Protein AF-A0A962GDY2-F1 (afdb_monomer)

Mean predicted aligned error: 4.56 Å

Foldseek 3Di:
DDDPDPDPDVLFDKDDQQDWDQDPVRDIDHDHDDPPDIDRPGDDDDDPPPCVVVVVCVVVVPDDDDDCPDDQQDWDADCVPPVRDTDRNCVVDDD

Sequence (95 aa):
VLEYNARAGGRNWSLRGGDTYTELGGETQHCEFAPGQYINPGPWRLPHHHRGILGYCRQFNIPLENFVQVNYNAYLHSTAAADGKPQRYRAVRAD

Radius of gyration: 19.35 Å; Cα contacts (8 Å, |Δi|>4): 89; chains: 1; bounding box: 36×39×55 Å

Nearest PDB structures (foldseek):
  2jb2-assembly1_A  TM=8.929E-01  e=6.202E-05  Rhodococcus opacus
  2jae-assembly1_B  TM=8.905E-01  e=1.067E-04  Rhodococcus opacus
  2jb1-assembly1_A  TM=8.813E-01  e=4.147E-04  Rhodococcus opacus
  8pv3-assembly1_Cg  TM=2.405E-01  e=1.245E+00  Thermochaetoides thermophila DSM 1495
  8jiw-assembly1_BG  TM=2.051E-01  e=5.177E+00  Triticum aestivum

pLDDT: mean 94.82, std 5.18, range [58.25, 98.56]

Solvent-accessible surface area (backbone atoms only — not comparable to full-atom values): 6323 Å² total; per-residue (Å²): 138,90,72,93,56,102,58,85,59,77,66,49,41,73,50,36,47,77,42,73,50,67,47,98,87,67,54,69,48,76,36,79,44,57,92,95,42,70,48,45,91,45,70,73,78,80,64,93,81,46,56,69,64,56,46,49,31,60,76,70,70,50,89,81,76,90,76,82,87,73,63,56,80,40,73,46,74,44,79,90,42,73,90,46,49,68,39,40,39,53,76,73,60,79,126

Secondary structure (DSSP, 8-state):
---SSSSS-TT---EETT-EEE-TTS-EEE--PPTT-EE-SS-----TT-HHHHHHHHHTT----------TTSEE--TTSGGG--EEHHHH---

Structure (mmCIF, N/CA/C/O backbone):
data_AF-A0A962GDY2-F1
#
_entry.id   AF-A0A962GDY2-F1
#
loop_
_atom_site.group_PDB
_atom_site.id
_atom_site.type_symbol
_atom_site.label_atom_id
_atom_site.label_alt_id
_atom_site.label_comp_id
_atom_site.label_asym_id
_atom_site.label_entity_id
_atom_site.label_seq_id
_atom_site.pdbx_PDB_ins_code
_atom_site.Cartn_x
_atom_site.Cartn_y
_atom_site.Cartn_z
_atom_site.occupancy
_atom_site.B_iso_or_equiv
_atom_site.auth_seq_id
_atom_site.auth_comp_id
_atom_site.auth_asym_id
_atom_site.auth_atom_id
_atom_site.pdbx_PDB_model_num
ATOM 1 N N . VAL A 1 1 ? -4.136 -1.086 24.494 1.00 91.38 1 VAL A N 1
ATOM 2 C CA . VAL A 1 1 ? -3.394 -0.488 23.357 1.00 91.38 1 VAL A CA 1
ATOM 3 C C . VAL A 1 1 ? -3.924 0.919 23.168 1.00 91.38 1 VAL A C 1
ATOM 5 O O . VAL A 1 1 ? -5.138 1.069 23.208 1.00 91.38 1 VAL A O 1
ATOM 8 N N . LEU A 1 2 ? -3.053 1.920 23.036 1.00 96.75 2 LEU A N 1
ATOM 9 C CA . LEU A 1 2 ? -3.441 3.290 22.688 1.00 96.75 2 LEU A CA 1
ATOM 10 C C . LEU A 1 2 ? -3.047 3.525 21.226 1.00 96.75 2 LEU A C 1
ATOM 12 O O . LEU A 1 2 ? -1.882 3.342 20.882 1.00 96.75 2 LEU A O 1
ATOM 16 N N . GLU A 1 3 ? -4.014 3.873 20.382 1.00 96.31 3 GLU A N 1
ATOM 17 C CA . GLU A 1 3 ? -3.825 4.191 18.963 1.00 96.31 3 GLU A CA 1
ATOM 18 C C . GLU A 1 3 ? -4.335 5.612 18.736 1.00 96.31 3 GLU A C 1
ATOM 20 O O . GLU A 1 3 ? -5.427 5.957 19.182 1.00 96.31 3 GLU A O 1
ATOM 25 N N . TYR A 1 4 ? -3.518 6.440 18.089 1.00 94.00 4 TYR A N 1
ATOM 26 C CA . TYR A 1 4 ? -3.850 7.841 17.840 1.00 94.00 4 TYR A CA 1
ATOM 27 C C . TYR A 1 4 ? -4.938 7.978 16.769 1.00 94.00 4 TYR A C 1
ATOM 29 O O . TYR A 1 4 ? -5.803 8.846 16.858 1.00 94.00 4 TYR A O 1
ATOM 37 N N . ASN A 1 5 ? -4.897 7.121 15.749 1.00 90.81 5 ASN A N 1
ATOM 38 C CA . ASN A 1 5 ? -5.834 7.173 14.640 1.00 90.81 5 ASN A CA 1
ATOM 39 C C . ASN A 1 5 ? -7.185 6.546 15.006 1.00 90.81 5 ASN A C 1
ATOM 41 O O . ASN A 1 5 ? -7.270 5.593 15.774 1.00 90.81 5 ASN A O 1
ATOM 45 N N . ALA A 1 6 ? -8.245 6.958 14.310 1.00 91.00 6 ALA A N 1
ATOM 46 C CA . ALA A 1 6 ? -9.560 6.313 14.390 1.00 91.00 6 ALA A CA 1
ATOM 47 C C . ALA A 1 6 ? -9.625 4.930 13.694 1.00 91.00 6 ALA A C 1
ATOM 49 O O . ALA A 1 6 ? -10.704 4.413 13.417 1.00 91.00 6 ALA A O 1
ATOM 50 N N . ARG A 1 7 ? -8.472 4.325 13.381 1.00 92.44 7 ARG A N 1
ATOM 51 C CA . ARG A 1 7 ? -8.351 3.019 12.721 1.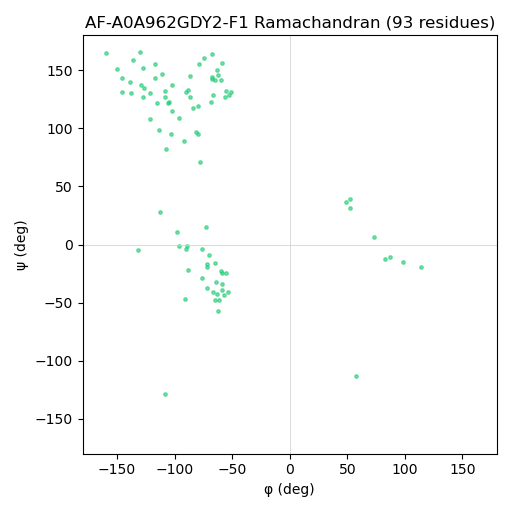00 92.44 7 ARG A CA 1
ATOM 52 C C . ARG A 1 7 ? -7.127 2.271 13.245 1.00 92.44 7 ARG A C 1
ATOM 54 O O . ARG A 1 7 ? -6.065 2.867 13.432 1.00 92.44 7 ARG A O 1
ATOM 61 N N . ALA A 1 8 ? -7.246 0.956 13.381 1.00 95.44 8 ALA A N 1
ATOM 62 C CA . ALA A 1 8 ? -6.099 0.085 13.613 1.00 95.44 8 ALA A CA 1
ATOM 63 C C . ALA A 1 8 ? -5.269 -0.102 12.328 1.00 95.44 8 ALA A C 1
ATOM 65 O O . ALA A 1 8 ? -5.764 0.095 11.220 1.00 95.44 8 ALA A O 1
ATOM 66 N N . GLY A 1 9 ? -4.011 -0.526 12.480 1.00 94.94 9 GLY A N 1
ATOM 67 C CA . GLY A 1 9 ? -3.147 -0.957 11.370 1.00 94.94 9 GLY A CA 1
ATOM 68 C C . GLY A 1 9 ? -1.939 -0.059 11.102 1.00 94.94 9 GLY A C 1
ATOM 69 O O . GLY A 1 9 ? -0.953 -0.522 10.526 1.00 94.94 9 GLY A O 1
ATOM 70 N N . GLY A 1 10 ? -1.948 1.192 11.571 1.00 95.25 10 GLY A N 1
ATOM 71 C CA . GLY A 1 10 ? -0.837 2.127 11.382 1.00 95.25 10 GLY A CA 1
ATOM 72 C C . GLY A 1 10 ? -0.512 2.329 9.899 1.00 95.25 10 GLY A C 1
ATOM 73 O O . GLY A 1 10 ? -1.323 2.865 9.151 1.00 95.25 10 GLY A O 1
ATOM 74 N N . ARG A 1 11 ? 0.672 1.875 9.463 1.00 95.88 11 ARG A N 1
ATOM 75 C CA . ARG A 1 11 ? 1.077 1.897 8.043 1.00 95.88 11 ARG A CA 1
ATOM 76 C C . ARG A 1 11 ? 0.332 0.868 7.185 1.00 95.88 11 ARG A C 1
ATOM 78 O O . ARG A 1 11 ? 0.341 0.996 5.968 1.00 95.88 11 ARG A O 1
ATOM 85 N N . ASN A 1 12 ? -0.271 -0.157 7.789 1.00 96.69 12 ASN A N 1
ATOM 86 C CA . ASN A 1 12 ? -1.115 -1.118 7.088 1.00 96.69 12 ASN A CA 1
ATOM 87 C C . ASN A 1 12 ? -2.518 -0.542 6.906 1.00 96.69 12 ASN A C 1
ATOM 89 O O . ASN A 1 12 ? -3.330 -0.582 7.828 1.00 96.69 12 ASN A O 1
ATOM 93 N N . TRP A 1 13 ? -2.766 0.023 5.729 1.00 95.38 13 TRP A N 1
ATOM 94 C CA . TRP A 1 13 ? -3.976 0.773 5.431 1.00 95.38 13 TRP A CA 1
ATOM 95 C C . TRP A 1 13 ? -4.479 0.431 4.030 1.00 95.38 13 TRP A C 1
ATOM 97 O O . TRP A 1 13 ? -3.679 0.294 3.105 1.00 95.38 13 TRP A O 1
ATOM 107 N N . SER A 1 14 ? -5.799 0.314 3.898 1.00 95.94 14 SER A N 1
ATOM 108 C CA . SER A 1 14 ? -6.525 0.230 2.633 1.00 95.94 14 SER A CA 1
ATOM 109 C C . SER A 1 14 ? -7.413 1.463 2.501 1.00 95.94 14 SER A C 1
ATOM 111 O O . SER A 1 14 ? -8.252 1.680 3.372 1.00 95.94 14 SER A O 1
ATOM 113 N N . LEU A 1 15 ? -7.230 2.234 1.431 1.00 96.25 15 LEU A N 1
ATOM 114 C CA . LEU A 1 15 ? -8.073 3.373 1.070 1.00 96.25 15 LEU A CA 1
ATOM 115 C C . LEU A 1 15 ? -9.217 2.921 0.164 1.00 96.25 15 LEU A C 1
ATOM 117 O O . LEU A 1 15 ? -8.974 2.230 -0.829 1.00 96.25 15 LEU A O 1
ATOM 121 N N . ARG A 1 16 ? -10.444 3.320 0.492 1.00 97.31 16 ARG A N 1
ATOM 122 C CA . ARG A 1 16 ? -11.695 2.981 -0.201 1.00 97.31 16 ARG A CA 1
ATOM 123 C C . ARG A 1 16 ? -12.511 4.245 -0.477 1.00 97.31 16 ARG A C 1
ATOM 125 O O . ARG A 1 16 ? -12.273 5.287 0.125 1.00 97.31 16 ARG A O 1
ATOM 132 N N . GLY A 1 17 ? -13.512 4.131 -1.351 1.00 97.94 17 GLY A N 1
ATOM 133 C CA . GLY A 1 17 ? -14.485 5.204 -1.566 1.00 97.94 17 GLY A CA 1
ATOM 134 C C . GLY A 1 17 ? -15.121 5.666 -0.248 1.00 97.94 17 GLY A C 1
ATOM 135 O O . GLY A 1 17 ? -15.605 4.835 0.520 1.00 97.94 17 GLY A O 1
ATOM 136 N N . GLY A 1 18 ? -15.102 6.975 0.007 1.00 96.38 18 GLY A N 1
ATOM 137 C CA . GLY A 1 18 ? -15.584 7.604 1.242 1.00 96.38 18 GLY A CA 1
ATOM 138 C C . GLY A 1 18 ? -14.491 7.928 2.267 1.00 96.38 18 GLY A C 1
ATOM 139 O O . GLY A 1 18 ? -14.733 8.736 3.165 1.00 96.38 18 GLY A O 1
ATOM 140 N N . ASP A 1 19 ? -13.285 7.370 2.128 1.00 95.88 19 ASP A N 1
ATOM 141 C CA . ASP A 1 19 ? -12.166 7.749 2.991 1.00 95.88 19 ASP A CA 1
ATOM 142 C C . ASP A 1 19 ? -11.733 9.197 2.717 1.00 95.88 19 ASP A C 1
ATOM 144 O O . ASP A 1 19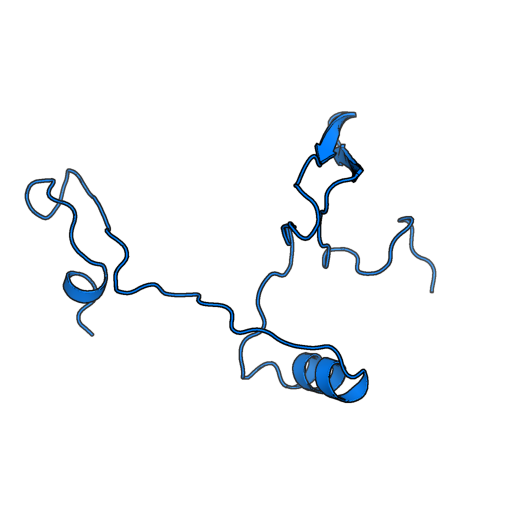 ? -11.733 9.669 1.581 1.00 95.88 19 ASP A O 1
ATOM 148 N N . THR A 1 20 ? -11.332 9.909 3.769 1.00 95.62 20 THR A N 1
ATOM 149 C CA . THR A 1 20 ? -10.759 11.259 3.680 1.00 95.62 20 THR A CA 1
ATOM 150 C C . THR A 1 20 ? -9.453 11.303 4.462 1.00 95.62 20 THR A C 1
ATOM 152 O O . THR A 1 20 ? -9.370 10.757 5.564 1.00 95.62 20 THR A O 1
ATOM 155 N N . TYR A 1 21 ? -8.430 11.944 3.899 1.00 93.38 21 TYR A N 1
ATOM 156 C CA . TYR A 1 21 ? -7.126 12.084 4.540 1.00 93.38 21 TYR A CA 1
ATOM 157 C C . TYR A 1 21 ? -6.561 13.485 4.359 1.00 93.38 21 TYR A C 1
ATOM 159 O O . TYR A 1 21 ? -6.484 13.977 3.236 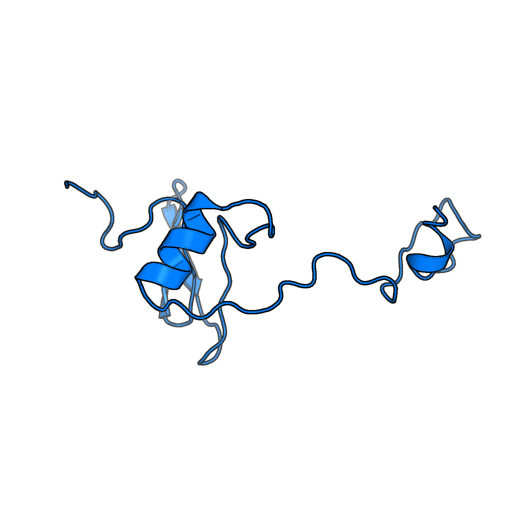1.00 93.38 21 TYR A O 1
ATOM 167 N N . THR A 1 22 ? -6.127 14.090 5.461 1.00 95.19 22 THR A N 1
ATOM 168 C CA . THR A 1 22 ? -5.406 15.362 5.464 1.00 95.19 22 THR A CA 1
ATOM 169 C C . THR A 1 22 ? -3.919 15.085 5.670 1.00 95.19 22 THR A C 1
ATOM 171 O O . THR A 1 22 ? -3.515 14.566 6.713 1.00 95.19 22 THR A O 1
ATOM 174 N N . GLU A 1 23 ? -3.110 15.401 4.659 1.00 92.06 23 GLU A N 1
ATOM 175 C CA . GLU A 1 23 ? -1.649 15.294 4.699 1.00 92.06 23 GLU A CA 1
ATOM 176 C C . GLU A 1 23 ? -1.073 16.320 5.694 1.00 92.06 23 GLU A C 1
ATOM 178 O O . GLU A 1 23 ? -1.718 17.305 6.054 1.00 92.06 23 GLU A O 1
ATOM 183 N N . LEU A 1 24 ? 0.188 16.152 6.099 1.00 93.56 24 LEU A N 1
ATOM 184 C CA . LEU A 1 24 ? 0.896 17.100 6.971 1.00 93.56 24 LEU A CA 1
ATOM 185 C C . LEU A 1 24 ? 0.925 18.544 6.433 1.00 93.56 24 LEU A C 1
ATOM 187 O O . LEU A 1 24 ? 1.057 19.479 7.217 1.00 93.56 24 LEU A O 1
ATOM 191 N N . GLY A 1 25 ? 0.795 18.730 5.115 1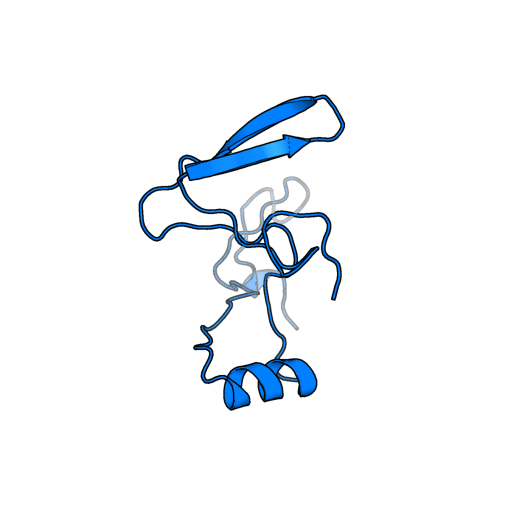.00 95.50 25 GLY A N 1
ATOM 192 C CA . GLY A 1 25 ? 0.699 20.047 4.475 1.00 95.50 25 GLY A CA 1
ATOM 193 C C . GLY A 1 25 ? -0.667 20.731 4.611 1.00 95.50 25 GLY A C 1
ATOM 194 O O . GLY A 1 25 ? -0.813 21.856 4.151 1.00 95.50 25 GLY A O 1
ATOM 195 N N . GLY A 1 26 ? -1.662 20.070 5.212 1.00 96.75 26 GLY A N 1
ATOM 196 C CA . GLY A 1 26 ? -3.037 20.566 5.340 1.00 96.75 26 GLY A CA 1
ATOM 197 C C . GLY A 1 26 ? -3.940 20.234 4.147 1.00 96.75 26 GLY A C 1
ATOM 198 O O . GLY A 1 26 ? -5.160 20.368 4.247 1.00 96.75 26 GLY A O 1
ATOM 199 N N . GLU A 1 27 ? -3.366 19.744 3.048 1.00 97.50 27 GLU A N 1
ATOM 200 C CA . GLU A 1 27 ? -4.123 19.305 1.877 1.00 97.50 27 GLU A CA 1
ATOM 201 C C . GLU A 1 27 ? -4.964 18.074 2.202 1.00 97.50 27 GLU A C 1
ATOM 203 O O . GLU A 1 27 ? -4.464 17.076 2.729 1.00 97.50 27 GLU A O 1
ATOM 208 N N . THR A 1 28 ? -6.252 18.151 1.873 1.00 97.62 28 THR A N 1
ATOM 209 C CA . THR A 1 28 ? -7.216 17.086 2.141 1.00 97.62 28 THR A CA 1
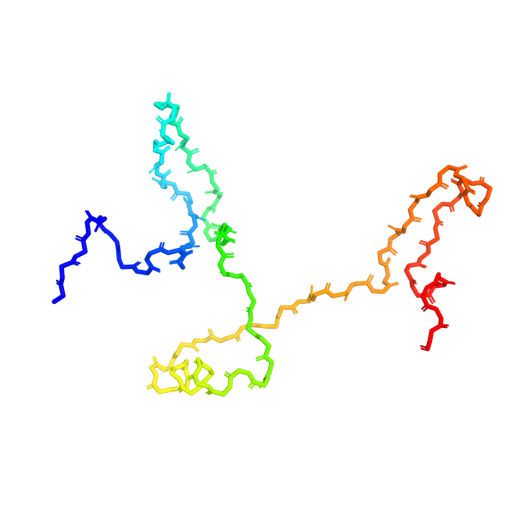ATOM 210 C C . THR A 1 28 ? -7.612 16.395 0.848 1.00 97.62 28 THR A C 1
ATOM 212 O O . THR A 1 28 ? -8.035 17.033 -0.112 1.00 97.62 28 THR A O 1
ATOM 215 N N . GLN A 1 29 ? -7.488 15.072 0.838 1.00 95.81 29 GLN A N 1
ATOM 216 C CA . GLN A 1 29 ? -7.878 14.214 -0.270 1.00 95.81 29 GLN A CA 1
ATOM 217 C C . GLN A 1 29 ? -9.135 13.433 0.105 1.00 95.81 29 GLN A C 1
ATOM 219 O O . GLN A 1 29 ? -9.198 12.822 1.175 1.00 95.81 29 GLN A O 1
ATOM 224 N N . HIS A 1 30 ? -10.109 13.424 -0.801 1.00 97.44 30 HIS A N 1
ATOM 225 C CA . HIS A 1 30 ? -11.315 12.610 -0.704 1.00 97.44 30 HIS A CA 1
ATOM 226 C C . HIS A 1 30 ? -11.193 11.438 -1.675 1.00 97.44 30 HIS A C 1
ATOM 228 O O . HIS A 1 30 ? -10.971 11.625 -2.870 1.00 97.44 30 HIS A O 1
ATOM 234 N N . CYS A 1 31 ? -11.287 10.215 -1.162 1.00 97.44 31 CYS A N 1
ATOM 235 C CA . CYS A 1 31 ? -11.194 9.020 -1.980 1.00 97.44 31 CYS A CA 1
ATOM 236 C C . CYS A 1 31 ? -12.560 8.706 -2.598 1.00 97.44 31 CYS A C 1
ATOM 238 O O . CYS A 1 31 ? -13.521 8.407 -1.892 1.00 97.44 31 CYS A O 1
ATOM 240 N N . GLU A 1 32 ? -12.636 8.738 -3.927 1.00 97.75 32 GLU A N 1
ATOM 241 C CA . GLU A 1 32 ? -13.882 8.573 -4.692 1.00 97.75 32 GLU A CA 1
ATOM 242 C C . GLU A 1 32 ? -13.904 7.266 -5.499 1.00 97.75 32 GLU A C 1
ATOM 244 O O . GLU A 1 32 ? -14.528 7.163 -6.556 1.00 97.75 32 GLU A O 1
ATOM 249 N N . PHE A 1 33 ? -13.192 6.239 -5.030 1.00 98.25 33 PHE A N 1
ATOM 250 C CA . PHE A 1 33 ? -13.226 4.934 -5.682 1.00 98.25 33 PHE A CA 1
ATOM 251 C C . PHE A 1 33 ? -14.644 4.354 -5.718 1.00 98.25 33 PHE A C 1
ATOM 253 O O . PHE A 1 33 ? -15.399 4.436 -4.748 1.00 98.25 33 PHE A O 1
ATOM 260 N N . ALA A 1 34 ? -14.978 3.705 -6.836 1.00 98.44 34 ALA A N 1
ATOM 261 C CA . ALA A 1 34 ? -16.236 2.987 -6.989 1.00 98.44 34 ALA A CA 1
ATOM 262 C C . ALA A 1 34 ? -16.389 1.874 -5.926 1.00 98.44 34 ALA A C 1
ATOM 264 O O . ALA A 1 34 ? -15.383 1.356 -5.425 1.00 98.44 34 ALA A O 1
ATOM 265 N N . PRO A 1 35 ? -17.624 1.445 -5.600 1.00 97.88 35 PRO A N 1
ATOM 266 C CA . PRO A 1 35 ? -17.855 0.382 -4.625 1.00 97.88 35 PRO A CA 1
ATOM 267 C C . PRO A 1 35 ? -17.025 -0.877 -4.914 1.00 97.88 35 PRO A C 1
ATOM 269 O O . PRO A 1 35 ? -16.969 -1.366 -6.042 1.00 97.88 35 PRO A O 1
ATOM 272 N N . GLY A 1 36 ? -16.359 -1.395 -3.881 1.00 95.81 36 GLY A N 1
ATOM 273 C CA . GLY A 1 36 ? -15.480 -2.565 -3.975 1.00 95.81 36 GLY A CA 1
ATOM 274 C C . GLY A 1 36 ? -14.054 -2.275 -4.460 1.00 95.81 36 GLY A C 1
ATOM 275 O O . GLY A 1 36 ? -13.189 -3.130 -4.289 1.00 95.81 36 GLY A O 1
ATOM 276 N N . GLN A 1 37 ? -13.770 -1.083 -4.993 1.00 97.94 37 GLN A N 1
ATOM 277 C CA . GLN A 1 37 ? -12.421 -0.683 -5.397 1.00 97.94 37 GLN A CA 1
ATOM 278 C C . GLN A 1 37 ? -11.645 -0.083 -4.217 1.00 97.94 37 GLN A C 1
ATOM 280 O O . GLN A 1 37 ? -12.216 0.563 -3.334 1.00 97.94 37 GLN A O 1
ATOM 285 N N . TYR A 1 38 ? -10.336 -0.332 -4.178 1.00 96.94 38 TYR A N 1
ATOM 286 C CA . TYR A 1 38 ? -9.454 0.157 -3.121 1.00 96.94 38 TYR A CA 1
ATOM 287 C C . TYR A 1 38 ? -7.988 0.171 -3.562 1.00 96.94 38 TYR A C 1
ATOM 289 O O . TYR A 1 38 ? -7.614 -0.504 -4.522 1.00 96.94 38 TYR A O 1
ATOM 297 N N . ILE A 1 39 ? -7.145 0.884 -2.814 1.00 96.62 39 ILE A N 1
ATOM 298 C CA . ILE A 1 39 ? -5.685 0.747 -2.892 1.00 96.62 39 ILE A CA 1
ATOM 299 C C . ILE A 1 39 ? -5.096 0.497 -1.502 1.00 96.62 39 ILE A C 1
ATOM 301 O O . ILE A 1 39 ? -5.643 0.948 -0.500 1.00 96.62 39 ILE A O 1
ATOM 305 N N . ASN A 1 40 ? -3.960 -0.193 -1.433 1.00 96.81 40 ASN A N 1
ATOM 306 C CA . ASN A 1 40 ? -3.149 -0.284 -0.222 1.00 96.81 40 ASN A CA 1
ATOM 307 C C . ASN A 1 40 ? -1.931 0.647 -0.367 1.00 96.81 40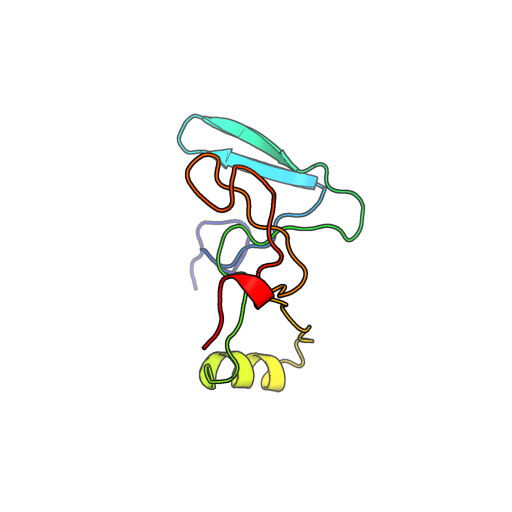 ASN A C 1
ATOM 309 O O . ASN A 1 40 ? -0.941 0.222 -0.964 1.00 96.81 40 ASN A O 1
ATOM 313 N N . PRO A 1 41 ? -1.965 1.900 0.136 1.00 94.94 41 PRO A N 1
ATOM 314 C CA . PRO A 1 41 ? -0.834 2.831 0.021 1.00 94.94 41 PRO A CA 1
ATOM 315 C C . PRO A 1 41 ? 0.382 2.440 0.881 1.00 94.94 41 PRO A C 1
ATOM 317 O O . PRO A 1 41 ? 1.445 3.042 0.760 1.00 94.94 41 PRO A O 1
ATOM 320 N N . GLY A 1 42 ? 0.233 1.448 1.764 1.00 95.88 42 GLY A N 1
ATOM 321 C CA . GLY A 1 42 ? 1.308 0.892 2.582 1.00 95.88 42 GLY A CA 1
ATOM 322 C C . GLY A 1 42 ? 1.729 -0.520 2.136 1.00 95.88 42 GLY A C 1
ATOM 323 O O . GLY A 1 42 ? 2.040 -0.751 0.967 1.00 95.88 42 GLY A O 1
ATOM 324 N N . PRO A 1 43 ? 1.785 -1.503 3.051 1.00 95.62 43 PRO A N 1
ATOM 325 C CA . PRO A 1 43 ? 1.927 -2.912 2.700 1.00 95.62 43 PRO A CA 1
ATOM 326 C C . PRO A 1 43 ? 0.819 -3.370 1.744 1.00 95.62 43 PRO A C 1
ATOM 328 O O . PRO A 1 43 ? -0.363 -3.232 2.032 1.00 95.62 43 PRO A O 1
ATOM 331 N N . TRP A 1 44 ? 1.210 -3.963 0.619 1.00 94.94 44 TRP A N 1
ATOM 332 C CA . TRP A 1 44 ? 0.294 -4.313 -0.474 1.00 94.94 44 TRP A CA 1
ATOM 333 C C . TRP A 1 44 ? 0.464 -5.746 -0.996 1.00 94.94 44 TRP A C 1
ATOM 335 O O . TRP A 1 44 ? -0.316 -6.191 -1.831 1.00 94.94 44 TRP A O 1
ATOM 345 N N . ARG A 1 45 ? 1.464 -6.490 -0.500 1.00 95.75 45 ARG A N 1
ATOM 346 C CA . ARG A 1 45 ? 1.720 -7.888 -0.880 1.00 95.75 45 ARG A CA 1
ATOM 347 C C . ARG A 1 45 ? 2.356 -8.688 0.252 1.00 95.75 45 ARG A C 1
ATOM 349 O O . ARG A 1 45 ? 3.127 -8.140 1.041 1.00 95.75 45 ARG A O 1
ATOM 356 N N . LEU A 1 46 ? 2.087 -9.993 0.271 1.00 96.44 46 LEU A N 1
ATOM 357 C CA . LEU A 1 46 ? 2.637 -10.949 1.234 1.00 96.44 46 LEU A CA 1
ATOM 358 C C . LEU A 1 46 ? 3.408 -12.062 0.497 1.00 96.44 46 LEU A C 1
ATOM 360 O O . LEU A 1 46 ? 2.788 -12.906 -0.147 1.00 96.44 46 LEU A O 1
ATOM 364 N N . PRO A 1 47 ? 4.750 -12.091 0.566 1.00 95.81 47 PRO A N 1
ATOM 365 C CA . PRO A 1 47 ? 5.541 -13.198 0.035 1.00 95.81 47 PRO A CA 1
ATOM 366 C C . PRO A 1 47 ? 5.240 -14.532 0.732 1.00 95.81 47 PRO A C 1
ATOM 368 O O . PRO A 1 47 ? 5.040 -14.584 1.945 1.00 95.81 47 PRO A O 1
ATOM 371 N N . HIS A 1 48 ? 5.306 -15.634 -0.021 1.00 94.75 48 HIS A N 1
ATOM 372 C CA . HIS A 1 48 ? 4.973 -16.985 0.461 1.00 94.75 48 HIS A CA 1
ATOM 373 C C . HIS A 1 48 ? 5.817 -17.462 1.661 1.00 94.75 48 HIS A C 1
ATOM 375 O O . HIS A 1 48 ? 5.387 -18.326 2.421 1.00 94.75 48 HIS A O 1
ATOM 381 N N . HIS A 1 49 ? 7.023 -16.917 1.847 1.00 96.56 49 HIS A N 1
ATOM 382 C CA . HIS A 1 49 ? 7.919 -17.286 2.946 1.00 96.56 49 HIS A CA 1
ATOM 383 C C . HIS A 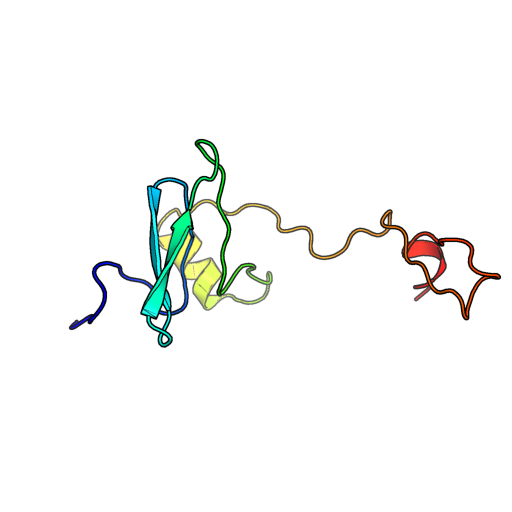1 49 ? 7.707 -16.445 4.217 1.00 96.56 49 HIS A C 1
ATOM 385 O O . HIS A 1 49 ? 8.344 -16.712 5.235 1.00 96.56 49 HIS A O 1
ATOM 391 N N . HIS A 1 50 ? 6.785 -15.474 4.221 1.00 97.50 50 HIS A N 1
ATOM 392 C CA . HIS A 1 50 ? 6.442 -14.697 5.416 1.00 97.50 50 HIS A CA 1
ATOM 393 C C . HIS A 1 50 ? 5.519 -15.503 6.350 1.00 97.50 50 HIS A C 1
ATOM 395 O O . HIS A 1 50 ? 4.331 -15.217 6.502 1.00 97.50 50 HIS A O 1
ATOM 401 N N . ARG A 1 51 ? 6.068 -16.541 6.993 1.00 97.56 51 ARG A N 1
ATOM 402 C CA . ARG A 1 51 ? 5.290 -17.518 7.779 1.00 97.56 51 ARG A CA 1
ATOM 403 C C . ARG A 1 51 ? 4.492 -16.907 8.932 1.00 97.56 51 ARG A C 1
ATOM 405 O O . ARG A 1 51 ? 3.404 -17.394 9.207 1.00 97.56 51 ARG A O 1
ATOM 412 N N . GLY A 1 52 ? 4.997 -15.852 9.578 1.00 98.12 52 GLY A N 1
ATOM 413 C CA . GLY A 1 52 ? 4.312 -15.204 10.704 1.00 98.12 52 GLY A CA 1
ATOM 414 C C . GLY A 1 52 ? 2.966 -14.598 10.303 1.00 98.12 52 GLY A C 1
ATOM 415 O O . GLY A 1 52 ? 1.928 -14.991 10.825 1.00 98.12 52 GLY A O 1
ATOM 416 N N . ILE A 1 53 ? 2.967 -13.692 9.320 1.00 97.12 53 ILE A N 1
ATOM 417 C CA . ILE A 1 53 ? 1.731 -13.053 8.847 1.00 97.12 53 ILE A CA 1
ATOM 418 C C . ILE A 1 53 ? 0.792 -14.051 8.167 1.00 97.12 53 ILE A C 1
ATOM 420 O O . ILE A 1 53 ? -0.399 -14.035 8.445 1.00 97.12 53 ILE A O 1
ATOM 424 N N . LEU A 1 54 ? 1.316 -14.980 7.358 1.00 98.06 54 LEU A N 1
ATOM 425 C CA . LEU A 1 54 ? 0.496 -16.028 6.741 1.00 98.06 54 LEU A CA 1
ATOM 426 C C . LEU A 1 54 ? -0.119 -16.968 7.792 1.00 98.06 54 LEU A C 1
ATOM 428 O O . LEU A 1 54 ? -1.233 -17.458 7.610 1.00 98.06 54 LEU A O 1
ATOM 432 N N . GLY A 1 55 ? 0.584 -17.197 8.906 1.00 98.44 55 GLY A N 1
ATOM 433 C CA . GLY A 1 55 ? 0.063 -17.889 10.081 1.00 98.44 55 GLY A CA 1
ATOM 434 C C . GLY A 1 55 ? -1.123 -17.154 10.699 1.00 98.44 55 GLY A C 1
ATOM 435 O O . GLY A 1 55 ? -2.165 -17.772 10.896 1.00 98.44 55 GLY A O 1
ATOM 436 N N . TYR A 1 56 ? -1.009 -15.838 10.911 1.00 98.31 56 TYR A N 1
ATOM 437 C CA . TYR A 1 56 ? -2.116 -15.016 11.408 1.00 98.31 56 TYR A CA 1
ATOM 438 C C . TYR A 1 56 ? -3.302 -14.965 10.443 1.00 98.31 56 TYR A C 1
ATOM 440 O O . TYR A 1 56 ? -4.439 -15.109 10.884 1.00 98.31 56 TYR A O 1
ATOM 448 N N . CYS A 1 57 ? -3.065 -14.823 9.135 1.00 98.00 57 CYS A N 1
ATOM 449 C CA . CYS A 1 57 ? -4.138 -14.861 8.140 1.00 98.00 57 CYS A CA 1
ATOM 450 C C . CYS A 1 57 ? -4.920 -16.176 8.228 1.00 98.00 57 CYS A C 1
ATOM 452 O O . CYS A 1 57 ? -6.146 -16.153 8.240 1.00 98.00 57 CYS A O 1
ATOM 454 N N . ARG A 1 58 ? -4.226 -17.313 8.378 1.00 97.94 58 ARG A N 1
ATOM 455 C CA . ARG A 1 58 ? -4.879 -18.611 8.595 1.00 97.94 58 ARG A CA 1
ATOM 456 C C . ARG A 1 58 ? -5.626 -18.661 9.929 1.00 97.94 58 ARG A C 1
ATOM 458 O O . ARG A 1 58 ? -6.773 -19.081 9.953 1.00 97.94 58 ARG A O 1
ATOM 465 N N . GLN A 1 59 ? -4.990 -18.239 11.022 1.00 98.56 59 GLN A N 1
ATOM 466 C CA . GLN A 1 59 ? -5.575 -18.277 12.367 1.00 98.56 59 GLN A CA 1
ATOM 467 C C . GLN A 1 59 ? -6.876 -17.470 12.462 1.00 98.56 59 GLN A C 1
ATOM 469 O O . GLN A 1 59 ? -7.817 -17.904 13.120 1.00 98.56 59 GLN A O 1
ATOM 474 N N . PHE A 1 60 ? -6.932 -16.312 11.805 1.00 98.31 60 PHE A N 1
ATOM 475 C CA . PHE A 1 60 ? -8.089 -15.417 11.825 1.00 98.31 60 PHE A CA 1
ATOM 476 C C . PHE A 1 60 ? -9.006 -15.570 10.603 1.00 98.31 60 PHE A C 1
ATOM 478 O O . PHE A 1 60 ? -9.898 -14.748 10.415 1.00 98.31 60 PHE A O 1
ATOM 485 N N . ASN A 1 61 ? -8.809 -16.609 9.781 1.00 98.06 61 ASN A N 1
ATOM 486 C CA . ASN A 1 61 ? -9.588 -16.878 8.565 1.00 98.06 61 ASN A CA 1
ATOM 487 C C . ASN A 1 61 ? -9.672 -15.678 7.602 1.00 98.06 61 ASN A C 1
ATOM 489 O O . ASN A 1 61 ? -10.710 -15.420 6.996 1.00 98.06 61 ASN A O 1
ATOM 493 N N . ILE A 1 62 ? -8.572 -14.936 7.460 1.00 97.50 62 ILE A N 1
ATOM 494 C CA . ILE A 1 62 ? -8.478 -13.819 6.521 1.00 97.50 62 ILE A CA 1
ATOM 495 C C . ILE A 1 62 ? -8.229 -14.380 5.115 1.00 97.50 62 ILE A C 1
ATOM 497 O O . ILE A 1 62 ? -7.197 -15.031 4.908 1.00 97.50 62 ILE A O 1
ATOM 501 N N . PRO A 1 63 ? -9.129 -14.137 4.144 1.00 96.25 63 PRO A N 1
ATOM 502 C CA . PRO A 1 63 ? -8.937 -14.600 2.778 1.00 96.25 63 PRO A CA 1
ATOM 503 C C . PRO A 1 63 ? -7.726 -13.913 2.141 1.00 96.25 63 PRO A C 1
ATOM 505 O O . PRO A 1 63 ? -7.472 -12.727 2.356 1.00 96.25 63 PRO A O 1
ATOM 508 N N . LEU A 1 64 ? -6.973 -14.682 1.357 1.00 95.31 64 LEU A N 1
ATOM 509 C CA . LEU A 1 64 ? -5.822 -14.207 0.600 1.00 95.31 64 LEU A CA 1
ATOM 510 C C . LEU A 1 64 ? -6.082 -14.387 -0.890 1.00 95.31 64 LEU A C 1
ATOM 512 O O . LEU A 1 64 ? -6.639 -15.397 -1.316 1.00 95.31 64 LEU A O 1
ATOM 516 N N . GLU A 1 65 ? -5.608 -13.427 -1.672 1.00 92.50 65 GLU A N 1
ATOM 517 C CA . GLU A 1 65 ? -5.675 -13.444 -3.127 1.00 92.50 65 GLU A CA 1
ATOM 518 C C . GLU A 1 65 ? -4.269 -13.465 -3.723 1.00 92.50 65 GLU A C 1
ATOM 520 O O . GLU A 1 65 ? -3.292 -13.021 -3.108 1.00 92.50 65 GLU A O 1
ATOM 525 N N . ASN A 1 66 ? -4.160 -13.975 -4.949 1.00 93.25 66 ASN A N 1
ATOM 526 C CA . ASN A 1 66 ? -2.900 -13.948 -5.674 1.00 93.25 66 ASN A CA 1
ATOM 527 C C . ASN A 1 66 ? -2.535 -12.513 -6.053 1.00 93.25 66 ASN A C 1
ATOM 529 O O . ASN A 1 66 ? -3.248 -11.849 -6.801 1.00 93.25 66 ASN A O 1
ATOM 533 N N . PHE A 1 67 ? -1.360 -12.076 -5.609 1.00 94.06 67 PHE A N 1
ATOM 534 C CA . PHE A 1 67 ? -0.781 -10.810 -6.029 1.00 94.06 67 PHE A CA 1
ATOM 535 C C . PHE A 1 67 ? 0.210 -11.033 -7.180 1.00 94.06 67 PHE A C 1
ATOM 537 O O . PHE A 1 67 ? 1.306 -11.566 -6.983 1.00 94.06 67 PHE A O 1
ATOM 544 N N . VAL A 1 68 ? -0.162 -10.616 -8.392 1.00 93.06 68 VAL A N 1
ATOM 545 C CA . VAL A 1 68 ? 0.686 -10.753 -9.587 1.00 93.06 68 VAL A CA 1
ATOM 546 C C . VAL A 1 68 ? 1.738 -9.644 -9.602 1.00 93.06 68 VAL A C 1
ATOM 548 O O . VAL A 1 68 ? 1.497 -8.537 -10.073 1.00 93.06 68 VAL A O 1
ATOM 551 N N . GLN A 1 69 ? 2.931 -9.942 -9.084 1.00 92.50 69 GLN A N 1
ATOM 552 C CA . GLN A 1 69 ? 4.036 -8.978 -9.034 1.00 92.50 69 GLN A CA 1
ATOM 553 C C . GLN A 1 69 ? 4.725 -8.776 -10.391 1.00 92.50 69 GLN A C 1
ATOM 555 O O . GLN A 1 69 ? 5.288 -7.713 -10.645 1.00 92.50 69 GLN A O 1
ATOM 560 N N . VAL A 1 70 ? 4.719 -9.798 -11.248 1.00 92.06 70 VAL A N 1
ATOM 561 C CA . VAL A 1 70 ? 5.417 -9.775 -12.534 1.00 92.06 70 VAL A CA 1
ATOM 562 C C . VAL A 1 70 ? 4.451 -10.162 -13.638 1.00 92.06 70 VAL A C 1
ATOM 564 O O . VAL A 1 70 ? 3.831 -11.221 -13.592 1.00 92.06 70 VAL A O 1
ATOM 567 N N . ASN A 1 71 ? 4.363 -9.313 -14.659 1.00 93.62 71 ASN A N 1
ATOM 568 C CA . ASN A 1 71 ? 3.636 -9.598 -15.885 1.00 93.62 71 ASN A CA 1
ATOM 569 C C . ASN A 1 71 ? 4.629 -9.704 -17.048 1.00 93.62 71 ASN A C 1
ATOM 571 O O . ASN A 1 71 ? 5.039 -8.703 -17.630 1.00 93.62 71 ASN A O 1
ATOM 575 N N . TYR A 1 72 ? 4.993 -10.932 -17.414 1.00 93.94 72 TYR A N 1
ATOM 576 C CA . TYR A 1 72 ? 5.909 -11.210 -18.526 1.00 93.94 72 TYR A CA 1
ATOM 577 C C . TYR A 1 72 ? 5.367 -10.812 -19.906 1.00 93.94 72 TYR A C 1
ATOM 579 O O . TYR A 1 72 ? 6.138 -10.673 -20.860 1.00 93.94 72 TYR A O 1
ATOM 587 N N . ASN A 1 73 ? 4.057 -10.573 -20.001 1.00 94.75 73 ASN A N 1
ATOM 588 C CA . ASN A 1 73 ? 3.416 -10.026 -21.185 1.00 94.75 73 ASN A CA 1
ATOM 589 C C . ASN A 1 73 ? 3.363 -8.492 -21.170 1.00 94.75 73 ASN A C 1
ATOM 591 O O . ASN A 1 73 ? 2.929 -7.920 -22.161 1.00 94.75 73 ASN A O 1
ATOM 595 N N . ALA A 1 74 ? 3.796 -7.791 -20.121 1.00 95.50 74 ALA A N 1
ATOM 596 C CA . ALA A 1 74 ? 3.882 -6.332 -20.165 1.00 95.50 74 ALA A CA 1
ATOM 597 C C . ALA A 1 74 ? 4.888 -5.871 -21.235 1.00 95.50 74 ALA A C 1
ATOM 599 O O . ALA A 1 74 ? 5.855 -6.576 -21.538 1.00 95.50 74 ALA A O 1
ATOM 600 N N . TYR A 1 75 ? 4.654 -4.692 -21.810 1.00 95.75 75 TYR A N 1
ATOM 601 C CA . TYR A 1 75 ? 5.625 -4.036 -22.682 1.00 95.75 75 TYR A CA 1
ATOM 602 C C . TYR A 1 75 ? 6.565 -3.161 -21.855 1.00 95.75 75 TYR A C 1
ATOM 604 O O . TYR A 1 75 ? 6.112 -2.370 -21.031 1.00 95.75 75 TYR A O 1
ATOM 612 N N . LEU A 1 76 ? 7.864 -3.282 -22.116 1.00 94.44 76 LEU A N 1
ATOM 613 C CA . LEU A 1 76 ? 8.873 -2.314 -21.711 1.00 94.44 76 LEU A CA 1
ATOM 614 C C . LEU A 1 76 ? 9.260 -1.470 -22.923 1.00 94.44 76 LEU A C 1
ATOM 616 O O . LEU A 1 76 ? 9.450 -1.999 -24.018 1.00 94.44 76 LEU A O 1
ATOM 620 N N . HIS A 1 77 ? 9.389 -0.163 -22.719 1.00 95.44 77 HIS A N 1
ATOM 621 C CA . HIS A 1 77 ? 9.769 0.782 -23.761 1.00 95.44 77 HIS A CA 1
ATOM 622 C C . HIS A 1 77 ? 10.971 1.614 -23.311 1.00 95.44 77 HIS A C 1
ATOM 624 O O . HIS A 1 77 ? 11.003 2.114 -22.188 1.00 95.44 77 HIS A O 1
ATOM 630 N N . SER A 1 78 ? 11.942 1.767 -24.207 1.00 94.56 78 SER A N 1
ATOM 631 C CA . SER A 1 78 ? 13.095 2.650 -24.051 1.00 94.56 78 SER A CA 1
ATOM 632 C C . SER A 1 78 ? 13.451 3.212 -25.419 1.00 94.56 78 SER A C 1
ATOM 634 O O . SER A 1 78 ? 13.577 2.452 -26.373 1.00 94.56 78 SER A O 1
ATOM 636 N N . THR A 1 79 ? 13.645 4.525 -25.520 1.00 96.50 79 THR A N 1
ATOM 637 C CA . THR A 1 79 ? 14.090 5.175 -26.763 1.00 96.50 79 THR A CA 1
ATOM 638 C C . THR A 1 79 ? 15.559 4.894 -27.086 1.00 96.50 79 THR A C 1
ATOM 640 O O . THR A 1 79 ? 15.976 5.080 -28.222 1.00 96.50 79 THR A O 1
ATOM 643 N N . ALA A 1 80 ? 16.340 4.429 -26.106 1.00 97.06 80 ALA A N 1
ATOM 644 C CA . ALA A 1 80 ? 17.764 4.129 -26.248 1.00 97.06 80 ALA A CA 1
ATOM 645 C C . ALA A 1 80 ? 18.059 2.642 -26.529 1.00 97.06 80 ALA A C 1
ATOM 647 O O . ALA A 1 80 ? 19.219 2.260 -26.649 1.00 97.06 80 ALA A O 1
ATOM 648 N N . ALA A 1 81 ? 17.035 1.787 -26.596 1.00 93.19 81 ALA A N 1
ATOM 649 C CA . ALA A 1 81 ? 17.182 0.352 -26.834 1.00 93.19 81 ALA A CA 1
ATOM 650 C C . ALA A 1 81 ? 16.140 -0.148 -27.842 1.00 93.19 81 ALA A C 1
ATOM 652 O O . ALA A 1 81 ? 15.102 0.482 -28.025 1.00 93.19 81 ALA A O 1
ATOM 653 N N . ALA A 1 82 ? 16.410 -1.295 -28.476 1.00 92.06 82 ALA A N 1
ATOM 654 C CA . ALA A 1 82 ? 15.496 -1.960 -29.415 1.00 92.06 82 ALA A CA 1
ATOM 655 C C . ALA A 1 82 ? 14.911 -1.024 -30.497 1.00 92.06 82 ALA A C 1
ATOM 657 O O . ALA A 1 82 ? 13.736 -1.134 -30.849 1.00 92.06 82 ALA A O 1
ATOM 658 N N . ASP A 1 83 ? 15.713 -0.069 -30.981 1.00 95.19 83 ASP A N 1
ATOM 659 C CA . ASP A 1 83 ? 15.317 0.959 -31.955 1.00 95.19 83 ASP A CA 1
ATOM 660 C C . ASP A 1 83 ? 14.050 1.743 -31.557 1.00 95.19 83 ASP A C 1
ATOM 662 O O . ASP A 1 83 ? 13.240 2.118 -32.406 1.00 95.19 83 ASP A O 1
ATOM 666 N N . GLY A 1 84 ? 13.821 1.935 -30.253 1.00 94.75 84 GLY A N 1
ATOM 667 C CA . GLY A 1 84 ? 12.623 2.595 -29.730 1.00 94.75 84 GLY A CA 1
ATOM 668 C C . GLY A 1 84 ? 11.346 1.751 -29.805 1.00 94.75 84 GLY A C 1
ATOM 669 O O . GLY A 1 84 ? 10.263 2.242 -29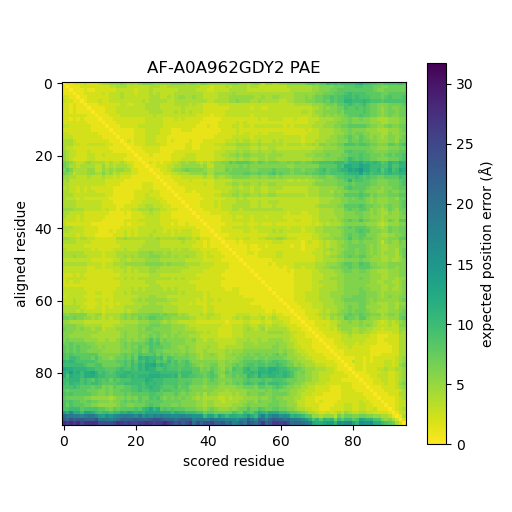.497 1.00 94.75 84 GLY A O 1
ATOM 670 N N . LYS A 1 85 ? 11.423 0.477 -30.204 1.00 96.44 85 LYS A N 1
ATOM 671 C CA . LYS A 1 85 ? 10.253 -0.406 -30.296 1.00 96.44 85 LYS A CA 1
ATOM 672 C C . LYS A 1 85 ? 9.987 -1.080 -28.946 1.00 96.44 85 LYS A C 1
ATOM 674 O O . LYS A 1 85 ? 10.884 -1.753 -28.430 1.00 96.44 85 LYS A O 1
ATOM 679 N N . PRO A 1 86 ? 8.760 -0.992 -28.391 1.00 96.56 86 PRO A N 1
ATOM 680 C CA . PRO A 1 86 ? 8.404 -1.706 -27.171 1.00 96.56 86 PRO A CA 1
ATOM 681 C C . PRO A 1 86 ? 8.650 -3.215 -27.294 1.00 96.56 86 PRO A C 1
ATOM 683 O O . PRO A 1 86 ? 8.213 -3.847 -28.254 1.00 96.56 86 PRO A O 1
ATOM 686 N N . GLN A 1 87 ? 9.303 -3.803 -26.294 1.00 95.94 87 GLN A N 1
ATOM 687 C CA . GLN A 1 87 ? 9.568 -5.240 -26.215 1.00 95.94 87 GLN A CA 1
ATOM 688 C C . GLN A 1 87 ? 8.747 -5.859 -25.087 1.00 95.94 87 GLN A C 1
ATOM 690 O O . GLN A 1 87 ? 8.508 -5.225 -24.059 1.00 95.94 87 GLN A O 1
ATOM 695 N N . ARG A 1 88 ? 8.299 -7.109 -25.248 1.00 95.56 88 ARG A N 1
ATOM 696 C CA . ARG A 1 88 ? 7.654 -7.829 -24.137 1.00 95.56 88 ARG A CA 1
ATOM 697 C C . ARG A 1 88 ? 8.690 -8.105 -23.050 1.00 95.56 88 ARG A C 1
ATOM 699 O O . ARG A 1 88 ? 9.818 -8.465 -23.374 1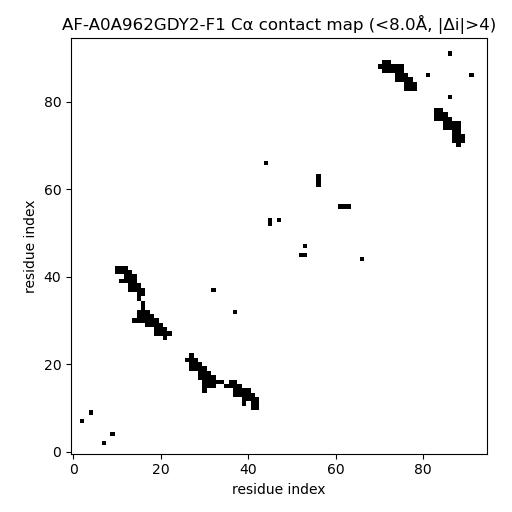.00 95.56 88 ARG A O 1
ATOM 706 N N . TYR A 1 89 ? 8.299 -8.019 -21.779 1.00 94.62 89 TYR A N 1
ATOM 707 C CA . TYR A 1 89 ? 9.223 -8.222 -20.659 1.00 94.62 89 TYR A CA 1
ATOM 708 C C . TYR A 1 89 ? 9.982 -9.555 -20.755 1.00 94.62 89 TYR A C 1
ATOM 710 O O . TYR A 1 89 ? 11.197 -9.572 -20.586 1.00 94.62 89 TYR A O 1
ATOM 718 N N . ARG A 1 90 ? 9.300 -10.639 -21.156 1.00 93.94 90 ARG A N 1
ATOM 719 C CA . ARG A 1 90 ? 9.911 -11.961 -21.417 1.00 93.94 90 ARG A CA 1
ATOM 720 C C . ARG A 1 90 ? 10.998 -12.009 -22.497 1.00 93.94 90 ARG A C 1
ATOM 722 O O . ARG A 1 90 ? 11.760 -12.960 -22.519 1.00 93.94 90 ARG A O 1
ATOM 729 N N . ALA A 1 91 ? 11.027 -11.057 -23.428 1.00 92.19 91 ALA A N 1
ATOM 730 C CA . ALA A 1 91 ? 12.048 -11.000 -24.477 1.00 92.19 91 ALA A CA 1
ATOM 731 C C . ALA A 1 91 ? 13.291 -10.216 -24.025 1.00 92.19 91 ALA A C 1
ATOM 733 O O . ALA A 1 91 ? 14.363 -10.395 -24.587 1.00 92.19 91 ALA A O 1
ATOM 734 N N . VAL A 1 92 ? 13.136 -9.343 -23.022 1.00 90.56 92 VAL A N 1
ATOM 735 C CA . VAL A 1 92 ? 14.220 -8.522 -22.461 1.00 90.56 92 VAL A CA 1
ATOM 736 C C . VAL A 1 92 ? 14.888 -9.235 -21.292 1.00 90.56 92 VAL A C 1
ATOM 738 O O . VAL A 1 92 ? 16.110 -9.287 -21.207 1.00 90.56 92 VAL A O 1
ATOM 741 N N . ARG A 1 93 ? 14.084 -9.786 -20.379 1.00 85.00 93 ARG A N 1
ATOM 742 C CA . ARG A 1 93 ? 14.562 -10.592 -19.263 1.00 85.00 93 ARG A CA 1
ATOM 743 C C . ARG A 1 93 ? 14.575 -12.058 -19.688 1.00 85.00 93 ARG A C 1
ATOM 745 O O . ARG A 1 93 ? 13.570 -12.750 -19.542 1.00 85.00 93 ARG A O 1
ATOM 752 N N . ALA A 1 94 ? 15.704 -12.466 -20.258 1.00 68.44 94 ALA A N 1
ATOM 753 C CA . ALA A 1 94 ? 16.023 -13.846 -20.590 1.00 68.44 94 ALA A CA 1
ATOM 754 C C . ALA A 1 94 ? 17.092 -14.353 -19.605 1.00 68.44 94 ALA A C 1
ATOM 756 O O . ALA A 1 94 ? 18.286 -14.281 -19.890 1.00 68.44 94 ALA A O 1
ATOM 757 N N . ASP A 1 95 ? 16.645 -14.777 -18.422 1.00 58.25 95 ASP A N 1
ATOM 758 C CA . ASP A 1 95 ? 17.378 -15.630 -17.479 1.00 58.25 95 ASP A CA 1
ATOM 759 C C . ASP A 1 95 ? 16.656 -16.977 -17.347 1.00 58.25 95 ASP A C 1
ATOM 761 O O . ASP A 1 95 ? 15.414 -16.959 -17.173 1.00 58.25 95 ASP A O 1
#